Protein AF-A0AAV5ZEZ5-F1 (afdb_monomer_lite)

Structure (mmCIF, N/CA/C/O backbone):
data_AF-A0AAV5ZEZ5-F1
#
_entry.id   AF-A0AAV5ZEZ5-F1
#
loop_
_atom_site.group_PDB
_atom_site.id
_atom_site.type_symbol
_atom_site.label_atom_id
_atom_site.label_alt_id
_atom_site.label_comp_id
_atom_site.label_asym_id
_atom_site.label_entity_id
_atom_site.label_seq_id
_atom_site.pdbx_PDB_ins_code
_atom_site.Cartn_x
_atom_site.Cartn_y
_atom_site.Cartn_z
_atom_site.occupancy
_atom_site.B_iso_or_equiv
_atom_site.auth_seq_id
_atom_site.auth_comp_id
_atom_site.auth_asym_id
_atom_site.auth_atom_id
_atom_site.pdbx_PDB_model_num
ATOM 1 N N . ASP A 1 1 ? 7.331 -22.897 -41.958 1.00 53.53 1 ASP A N 1
ATOM 2 C CA . ASP A 1 1 ? 6.120 -22.052 -41.847 1.00 53.53 1 ASP A CA 1
ATOM 3 C C . ASP A 1 1 ? 4.957 -22.734 -41.118 1.00 53.53 1 ASP A C 1
ATOM 5 O O . ASP A 1 1 ? 3.830 -22.701 -41.588 1.00 53.53 1 ASP A O 1
ATOM 9 N N . ALA A 1 2 ? 5.210 -23.342 -39.953 1.00 51.16 2 ALA A N 1
ATOM 10 C CA . ALA A 1 2 ? 4.168 -23.906 -39.075 1.00 51.16 2 ALA A CA 1
ATOM 11 C C . ALA 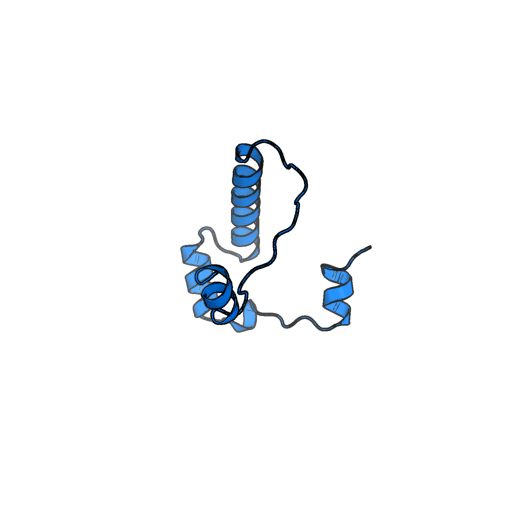A 1 2 ? 4.266 -23.353 -37.639 1.00 51.16 2 ALA A C 1
ATOM 13 O O . ALA A 1 2 ? 3.270 -23.266 -36.937 1.00 51.16 2 ALA A O 1
ATOM 14 N N . GLU A 1 3 ? 5.455 -22.897 -37.239 1.00 54.72 3 GLU A N 1
ATOM 15 C CA . GLU A 1 3 ? 5.748 -22.342 -35.913 1.00 54.72 3 GLU A CA 1
ATOM 16 C C . GLU A 1 3 ? 5.158 -20.931 -35.703 1.00 54.72 3 GLU A C 1
ATOM 18 O O . GLU A 1 3 ? 4.795 -20.558 -34.594 1.00 54.72 3 GLU A O 1
ATOM 23 N N . SER A 1 4 ? 4.984 -20.148 -36.775 1.00 54.72 4 SER A N 1
ATOM 24 C CA . SER A 1 4 ? 4.433 -18.784 -36.707 1.00 54.72 4 SER A CA 1
ATOM 25 C C . SER A 1 4 ? 2.908 -18.729 -36.563 1.00 54.72 4 SER A C 1
ATOM 27 O O . SER A 1 4 ? 2.377 -17.710 -36.129 1.00 54.72 4 SER A O 1
ATOM 29 N N . ALA A 1 5 ? 2.197 -19.793 -36.948 1.00 53.25 5 ALA A N 1
ATOM 30 C CA . ALA A 1 5 ? 0.734 -19.841 -36.907 1.00 53.25 5 ALA A CA 1
ATOM 31 C C . ALA A 1 5 ? 0.192 -20.186 -35.505 1.00 53.25 5 ALA A C 1
ATOM 33 O O . ALA A 1 5 ? -0.913 -19.773 -35.164 1.00 53.25 5 ALA A O 1
ATOM 34 N N . ASP A 1 6 ? 0.980 -20.882 -34.678 1.00 55.34 6 ASP A N 1
ATOM 35 C CA . ASP A 1 6 ? 0.562 -21.359 -33.349 1.00 55.34 6 ASP A CA 1
ATOM 36 C C . ASP A 1 6 ? 0.624 -20.253 -32.269 1.00 55.34 6 ASP A C 1
ATOM 38 O O . ASP A 1 6 ? -0.163 -20.224 -31.326 1.00 55.34 6 ASP A O 1
ATOM 42 N N . LEU A 1 7 ? 1.488 -19.246 -32.456 1.00 55.84 7 LEU A N 1
ATOM 43 C CA . LEU A 1 7 ? 1.600 -18.084 -31.560 1.00 55.84 7 LEU A CA 1
ATOM 44 C C . LEU A 1 7 ? 0.416 -17.107 -31.653 1.00 55.84 7 LEU A C 1
ATOM 46 O O . LEU A 1 7 ? 0.156 -16.384 -30.699 1.00 55.84 7 LEU A O 1
ATOM 50 N N . GLN A 1 8 ? -0.308 -17.062 -32.775 1.00 58.00 8 GLN A N 1
ATOM 51 C CA . GLN A 1 8 ? -1.462 -16.163 -32.938 1.00 58.00 8 GLN A CA 1
ATOM 52 C C . GLN A 1 8 ? -2.745 -16.710 -32.294 1.00 58.00 8 GLN A C 1
ATOM 54 O O . GLN A 1 8 ? -3.657 -15.936 -32.007 1.00 58.00 8 GLN A O 1
ATOM 59 N N . ALA A 1 9 ? -2.821 -18.023 -32.054 1.00 62.84 9 ALA A N 1
ATOM 60 C CA . ALA A 1 9 ? -3.947 -18.660 -31.369 1.00 62.84 9 ALA A CA 1
ATOM 61 C C . ALA A 1 9 ? -3.899 -18.457 -29.840 1.00 62.84 9 ALA A C 1
ATOM 63 O O . ALA A 1 9 ? -4.938 -18.448 -29.178 1.00 62.84 9 ALA A O 1
ATOM 64 N N . LEU A 1 10 ? -2.699 -18.242 -29.293 1.00 63.22 10 LEU A N 1
ATOM 65 C CA . LEU A 1 10 ? -2.439 -17.839 -27.913 1.00 63.22 10 LEU A CA 1
ATOM 66 C C . LEU A 1 10 ? -2.501 -16.306 -27.850 1.00 63.22 10 LEU A C 1
ATOM 68 O O . LEU A 1 10 ? -1.511 -15.630 -28.108 1.00 63.22 10 LEU A O 1
ATOM 72 N N . GLY A 1 11 ? -3.679 -15.733 -27.596 1.00 73.12 11 GLY A N 1
ATOM 73 C CA . GLY A 1 11 ? -3.835 -14.276 -27.504 1.00 73.12 11 GLY A CA 1
ATOM 74 C C . GLY A 1 11 ? -2.758 -13.637 -26.613 1.00 73.12 11 GLY A C 1
ATOM 75 O O . GLY A 1 11 ? -2.433 -14.165 -25.554 1.00 73.12 11 GLY A O 1
ATOM 76 N N . ALA A 1 12 ? -2.177 -12.516 -27.048 1.00 77.44 12 ALA A N 1
ATOM 77 C CA . ALA A 1 12 ? -1.062 -11.895 -26.337 1.00 77.44 12 ALA A CA 1
ATOM 78 C C . ALA A 1 12 ? -1.475 -11.428 -24.925 1.00 77.44 12 ALA A C 1
ATOM 80 O O . ALA A 1 12 ? -2.242 -10.478 -24.779 1.00 77.44 12 ALA A O 1
ATOM 81 N N . GLU A 1 13 ? -0.935 -12.073 -23.886 1.00 86.25 13 GLU A N 1
ATOM 82 C CA . GLU A 1 13 ? -1.175 -11.729 -22.471 1.00 86.25 13 GLU A CA 1
ATOM 83 C C . GLU A 1 13 ? -0.256 -10.602 -21.955 1.00 86.25 13 GLU A C 1
ATOM 85 O O . GLU A 1 13 ? -0.427 -10.115 -20.836 1.00 86.25 13 GLU A O 1
ATOM 90 N N . GLY A 1 14 ? 0.728 -10.17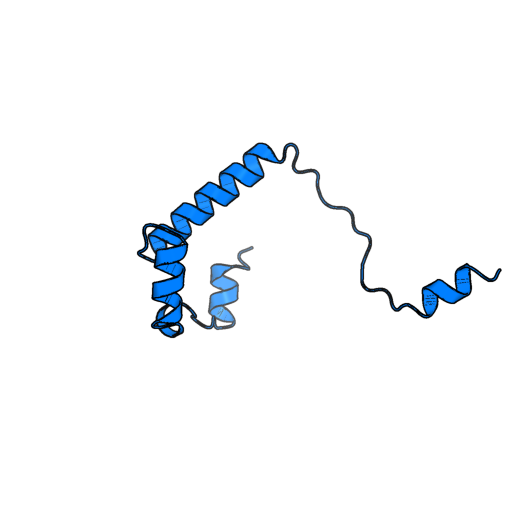4 -22.756 1.00 84.69 14 GLY A N 1
ATOM 91 C CA . GLY A 1 14 ? 1.766 -9.229 -22.345 1.00 84.69 14 GLY A CA 1
ATOM 92 C C . GLY A 1 14 ? 2.211 -8.258 -23.440 1.00 84.69 14 GLY A C 1
ATOM 93 O O . GLY A 1 14 ? 1.951 -8.457 -24.625 1.00 84.69 14 GLY A O 1
ATOM 94 N N . LEU A 1 15 ? 2.904 -7.198 -23.011 1.00 89.94 15 LEU A N 1
ATOM 95 C CA . LEU A 1 15 ? 3.479 -6.151 -23.857 1.00 89.94 15 LEU A CA 1
ATOM 96 C C . LEU A 1 15 ? 4.978 -6.015 -23.561 1.00 89.94 15 LEU A C 1
ATOM 98 O O . LEU A 1 15 ? 5.373 -5.908 -22.399 1.00 89.94 15 LEU A O 1
ATOM 102 N N . GLU A 1 16 ? 5.804 -5.961 -24.603 1.00 92.31 16 GLU A N 1
ATOM 103 C CA . GLU A 1 16 ? 7.214 -5.598 -24.469 1.00 92.31 16 GLU A CA 1
ATOM 104 C C . GLU A 1 16 ? 7.346 -4.080 -24.282 1.00 92.31 16 GLU A C 1
ATOM 106 O O . GLU A 1 16 ? 6.821 -3.292 -25.069 1.00 92.31 16 GLU A O 1
ATOM 111 N N . THR A 1 17 ? 8.040 -3.655 -23.225 1.00 94.00 17 THR A N 1
ATOM 112 C CA . THR A 1 17 ? 8.294 -2.236 -22.964 1.00 94.00 17 THR A CA 1
ATOM 113 C C . THR A 1 17 ? 9.645 -2.029 -22.292 1.00 94.00 17 THR A C 1
ATOM 115 O O . THR A 1 17 ? 10.141 -2.887 -21.561 1.00 94.00 17 THR A O 1
ATOM 118 N N . SER A 1 18 ? 10.243 -0.865 -22.529 1.00 95.69 18 SER A N 1
ATOM 119 C CA . SER A 1 18 ? 11.476 -0.450 -21.865 1.00 95.69 18 SER A CA 1
ATOM 120 C C . SER A 1 18 ? 11.157 0.329 -20.595 1.00 95.69 18 SER A C 1
ATOM 122 O O . SER A 1 18 ? 10.314 1.225 -20.597 1.00 95.69 18 SER A O 1
ATOM 124 N N . VAL A 1 19 ? 11.875 0.033 -19.512 1.00 94.44 19 VAL A N 1
ATOM 125 C CA . VAL A 1 19 ? 11.760 0.757 -18.239 1.00 94.44 19 VAL A CA 1
ATOM 126 C C . VAL A 1 19 ? 13.081 1.442 -17.880 1.00 94.44 19 VAL A C 1
ATOM 128 O O . VAL A 1 19 ? 14.149 0.909 -18.189 1.00 94.44 19 VAL A O 1
ATOM 131 N N . PRO A 1 20 ? 13.055 2.612 -17.212 1.00 95.69 20 PRO A N 1
ATOM 132 C CA . PRO A 1 20 ? 14.279 3.287 -16.795 1.00 95.69 20 PRO A CA 1
ATOM 133 C C . PRO A 1 20 ? 15.101 2.437 -15.822 1.00 95.69 20 PRO A C 1
ATOM 135 O O . PRO A 1 20 ? 14.562 1.870 -14.868 1.00 95.69 20 PRO A O 1
ATOM 138 N N . ALA A 1 21 ? 16.422 2.417 -16.004 1.00 95.12 21 ALA A N 1
ATOM 139 C CA . ALA A 1 21 ? 17.327 1.761 -15.069 1.00 95.12 21 ALA A CA 1
ATOM 140 C C . ALA A 1 21 ? 17.264 2.442 -13.689 1.00 95.12 21 ALA A C 1
ATOM 142 O O . ALA A 1 21 ? 17.496 3.643 -13.560 1.00 95.12 21 ALA A O 1
ATOM 143 N N . ARG A 1 22 ? 16.961 1.664 -12.642 1.00 94.81 22 ARG A N 1
ATOM 144 C CA . ARG A 1 22 ? 16.908 2.138 -11.244 1.00 94.81 22 ARG A CA 1
ATOM 145 C C . ARG A 1 22 ? 18.155 1.787 -10.426 1.00 94.81 22 ARG A C 1
ATOM 147 O O . ARG A 1 22 ? 18.239 2.141 -9.256 1.00 94.81 22 ARG A O 1
ATOM 154 N N . GLY A 1 23 ? 19.136 1.130 -11.043 1.00 95.19 23 GLY A N 1
ATOM 155 C CA . GLY A 1 23 ? 20.368 0.709 -10.382 1.00 95.19 23 GLY A CA 1
ATOM 156 C C . GLY A 1 23 ? 20.160 -0.499 -9.465 1.00 95.19 23 GLY A C 1
ATOM 157 O O . GLY A 1 23 ? 19.428 -1.428 -9.797 1.00 95.19 23 GLY A O 1
ATOM 158 N N . SER A 1 24 ? 20.849 -0.507 -8.322 1.00 97.25 24 SER A N 1
ATOM 159 C CA . SER A 1 24 ? 20.820 -1.627 -7.374 1.00 97.25 24 SER A CA 1
ATOM 160 C C . SER A 1 24 ? 19.450 -1.799 -6.716 1.00 97.25 24 SER A C 1
ATOM 162 O O . SER A 1 24 ? 18.835 -0.835 -6.268 1.00 97.25 24 SER A O 1
ATOM 164 N N . VAL A 1 25 ? 19.020 -3.052 -6.555 1.00 97.19 25 VAL A N 1
ATOM 165 C CA . VAL A 1 25 ? 17.761 -3.401 -5.878 1.00 97.19 25 VAL A CA 1
ATOM 166 C C . VAL A 1 25 ? 17.826 -3.237 -4.352 1.00 97.19 25 VAL A C 1
ATOM 168 O O . VAL A 1 25 ? 16.799 -3.103 -3.693 1.00 97.19 25 VAL A O 1
ATOM 171 N N . ARG A 1 26 ? 19.030 -3.221 -3.762 1.00 98.12 26 ARG A N 1
ATOM 172 C CA . ARG A 1 26 ? 19.219 -3.149 -2.300 1.00 98.12 26 ARG A CA 1
ATOM 173 C C . ARG A 1 26 ? 18.559 -1.915 -1.659 1.00 98.12 26 ARG A C 1
ATOM 175 O O . ARG A 1 26 ? 17.802 -2.119 -0.711 1.00 98.12 26 ARG A O 1
ATOM 182 N N . PRO A 1 27 ? 18.793 -0.672 -2.136 1.00 97.19 27 PRO A N 1
ATOM 183 C CA . PRO A 1 27 ? 18.103 0.503 -1.597 1.00 97.19 27 PRO A CA 1
ATOM 184 C C . PRO A 1 27 ? 16.589 0.440 -1.820 1.00 97.19 27 PRO A C 1
ATOM 186 O O . PRO A 1 27 ? 15.834 0.754 -0.910 1.00 97.19 27 PRO A O 1
ATOM 189 N N . VAL A 1 28 ? 16.142 -0.062 -2.977 1.00 96.12 28 VAL A N 1
ATOM 190 C CA . VAL A 1 28 ? 14.711 -0.192 -3.295 1.00 96.12 28 VAL A CA 1
ATOM 191 C C . VAL A 1 28 ? 13.997 -1.075 -2.269 1.00 96.12 28 VAL A C 1
ATOM 193 O O . VAL A 1 28 ? 12.988 -0.665 -1.702 1.00 96.12 28 VAL A O 1
ATOM 196 N N . ILE A 1 29 ? 14.541 -2.260 -1.976 1.00 98.06 29 ILE A N 1
ATOM 197 C CA . ILE A 1 29 ? 13.962 -3.177 -0.981 1.00 98.06 29 ILE A CA 1
ATOM 198 C C . ILE A 1 29 ? 13.999 -2.559 0.417 1.00 98.06 29 ILE A C 1
ATOM 200 O O . ILE A 1 29 ? 13.015 -2.636 1.150 1.00 98.06 29 ILE A O 1
ATOM 204 N N . HIS A 1 30 ? 15.118 -1.943 0.797 1.00 97.94 30 HIS A N 1
ATOM 205 C CA . HIS A 1 30 ? 15.244 -1.294 2.100 1.00 97.94 30 HIS A CA 1
ATOM 206 C C . HIS A 1 30 ? 14.174 -0.206 2.299 1.00 97.94 30 HIS A C 1
ATOM 208 O O . HIS A 1 30 ? 13.526 -0.158 3.347 1.00 97.94 30 HIS A O 1
ATOM 214 N N . ASP A 1 31 ? 13.941 0.624 1.283 1.00 97.69 31 ASP A N 1
ATOM 215 C CA . ASP A 1 31 ? 12.952 1.698 1.344 1.00 97.69 31 ASP A CA 1
ATOM 216 C C . ASP A 1 31 ? 11.521 1.153 1.340 1.00 97.69 31 ASP A C 1
ATOM 218 O O . ASP A 1 31 ? 10.682 1.635 2.102 1.00 97.69 31 ASP A O 1
ATOM 222 N N . MET A 1 32 ? 11.241 0.096 0.568 1.00 97.75 32 MET A N 1
ATOM 223 C CA . MET A 1 32 ? 9.956 -0.615 0.622 1.00 97.75 32 MET A CA 1
ATOM 224 C C . MET A 1 32 ? 9.658 -1.136 2.033 1.00 97.75 32 MET A C 1
ATOM 226 O O . MET A 1 32 ? 8.561 -0.921 2.547 1.00 97.75 32 MET A O 1
ATOM 230 N N . VAL A 1 33 ? 10.635 -1.771 2.688 1.00 97.81 33 VAL A N 1
ATOM 231 C CA . VAL A 1 33 ? 10.471 -2.290 4.056 1.00 97.81 33 VAL A CA 1
ATOM 232 C C . VAL A 1 33 ? 10.261 -1.150 5.054 1.00 97.81 33 VAL A C 1
ATOM 234 O O . VAL A 1 33 ? 9.371 -1.234 5.899 1.00 97.81 33 VAL A O 1
ATOM 237 N N . ARG A 1 34 ? 11.019 -0.052 4.938 1.00 97.88 34 ARG A N 1
ATOM 238 C CA . ARG A 1 34 ? 10.833 1.138 5.781 1.00 97.88 34 ARG A CA 1
ATOM 239 C C . ARG A 1 34 ? 9.418 1.704 5.650 1.00 97.88 34 ARG A C 1
ATOM 241 O O . ARG A 1 34 ? 8.756 1.910 6.666 1.00 97.88 34 ARG A O 1
ATOM 248 N N . HIS A 1 35 ? 8.947 1.936 4.426 1.00 97.69 35 HIS A N 1
ATOM 249 C CA . HIS A 1 35 ? 7.613 2.490 4.185 1.00 97.69 35 HIS A CA 1
ATOM 250 C C . HIS A 1 35 ? 6.496 1.538 4.618 1.00 97.69 35 HIS A C 1
ATOM 252 O O . HIS A 1 35 ? 5.470 1.993 5.127 1.00 97.69 35 HIS A O 1
ATOM 258 N N . LEU A 1 36 ? 6.701 0.225 4.489 1.00 97.25 36 LEU A N 1
ATOM 259 C CA . LEU A 1 36 ? 5.778 -0.771 5.023 1.00 97.25 36 LEU A CA 1
ATOM 260 C C . LEU A 1 36 ? 5.666 -0.656 6.551 1.00 97.25 36 LEU A C 1
ATOM 262 O O . LEU A 1 36 ? 4.557 -0.590 7.075 1.00 97.25 36 LEU A O 1
ATOM 266 N N . CYS A 1 37 ? 6.790 -0.555 7.267 1.00 97.44 37 CYS A N 1
ATOM 267 C CA . CYS A 1 37 ? 6.791 -0.355 8.719 1.00 97.44 37 CYS A CA 1
ATOM 268 C C . CYS A 1 37 ? 6.090 0.949 9.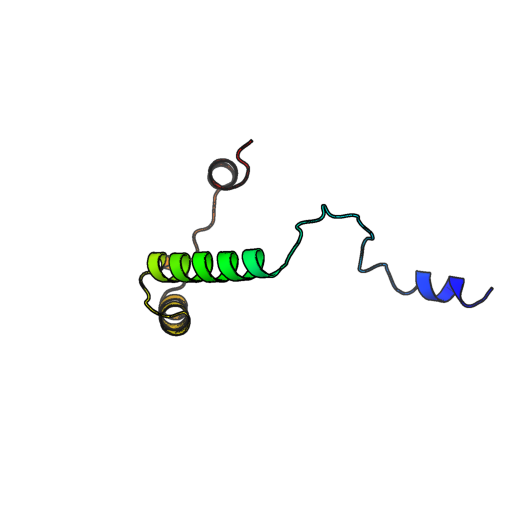133 1.00 97.44 37 CYS A C 1
ATOM 270 O O . CYS A 1 37 ? 5.291 0.944 10.070 1.00 97.44 37 CYS A O 1
ATOM 272 N N . SER A 1 38 ? 6.335 2.057 8.423 1.00 97.62 38 SER A N 1
ATOM 273 C CA . SER A 1 38 ? 5.618 3.319 8.654 1.00 97.62 38 SER A CA 1
ATOM 274 C C . SER A 1 38 ? 4.112 3.165 8.437 1.00 97.62 38 SER A C 1
ATOM 276 O O . SER A 1 38 ? 3.329 3.622 9.263 1.00 97.62 38 SER A O 1
ATOM 278 N N . SER A 1 39 ? 3.703 2.464 7.378 1.00 95.94 39 SER A N 1
ATOM 279 C CA . SER A 1 39 ? 2.290 2.215 7.067 1.00 95.94 39 SER A CA 1
ATOM 280 C C . SER A 1 39 ? 1.603 1.354 8.134 1.00 95.94 39 SER A C 1
ATOM 282 O O . SER A 1 39 ? 0.469 1.637 8.512 1.00 95.94 39 SER A O 1
ATOM 284 N N . ILE A 1 40 ? 2.303 0.352 8.683 1.00 97.44 40 ILE A N 1
ATOM 285 C CA . ILE A 1 40 ? 1.819 -0.458 9.815 1.00 97.44 40 ILE A CA 1
ATO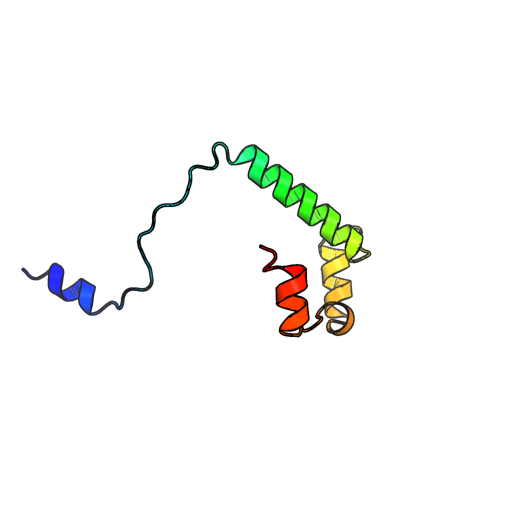M 286 C C . ILE A 1 40 ? 1.593 0.417 11.055 1.00 97.44 40 ILE A C 1
ATOM 288 O O . ILE A 1 40 ? 0.548 0.311 11.700 1.00 97.44 40 ILE A O 1
ATOM 292 N N . SER A 1 41 ? 2.531 1.324 11.339 1.00 96.69 41 SER A N 1
ATOM 293 C CA . SER A 1 41 ? 2.420 2.283 12.442 1.00 96.69 41 SER A CA 1
ATOM 294 C C . SER A 1 41 ? 1.240 3.247 12.257 1.00 96.69 41 SER A C 1
ATOM 296 O O . SER A 1 41 ? 0.446 3.426 13.180 1.00 96.69 41 SER A O 1
ATOM 298 N N . TYR A 1 42 ? 1.048 3.806 11.055 1.00 94.44 42 TYR A N 1
ATOM 299 C CA . TYR A 1 42 ? -0.113 4.655 10.744 1.00 94.44 42 TYR A CA 1
ATOM 300 C C . TYR A 1 42 ? -1.447 3.911 10.864 1.00 94.44 42 TYR A C 1
ATOM 302 O O . TYR A 1 42 ? -2.446 4.506 11.263 1.00 94.44 42 TYR A O 1
ATOM 310 N N . GLY A 1 43 ? -1.459 2.606 10.585 1.00 93.25 43 GLY A N 1
ATOM 311 C CA . GLY A 1 43 ? -2.604 1.728 10.829 1.00 93.25 43 GLY A CA 1
ATOM 312 C C . GLY A 1 43 ? -2.879 1.428 12.311 1.00 93.25 43 GLY A C 1
ATOM 313 O O . GLY A 1 43 ? -3.851 0.735 12.611 1.00 93.25 43 GLY A O 1
ATOM 314 N N . GLY A 1 44 ? -2.051 1.933 13.234 1.00 95.56 44 GLY A N 1
ATOM 315 C CA . GLY A 1 44 ? -2.201 1.756 14.680 1.00 95.56 44 GLY A CA 1
ATOM 316 C C . GLY A 1 44 ? -1.706 0.407 15.208 1.00 95.56 44 GLY A C 1
ATOM 317 O O . GLY A 1 44 ? -2.117 -0.002 16.291 1.00 95.56 44 GLY A O 1
ATOM 318 N N . ALA A 1 45 ? -0.850 -0.292 14.460 1.00 97.38 45 ALA A N 1
ATOM 319 C CA . ALA A 1 45 ? -0.346 -1.618 14.808 1.00 97.38 45 ALA A CA 1
ATOM 320 C C . ALA A 1 45 ? 1.184 -1.631 14.963 1.00 97.38 45 ALA A C 1
ATOM 322 O O . ALA A 1 45 ? 1.895 -0.772 14.444 1.00 97.38 45 ALA A O 1
ATOM 323 N N . ARG A 1 46 ? 1.713 -2.641 15.660 1.00 97.25 46 ARG A N 1
ATOM 324 C CA . ARG A 1 46 ? 3.161 -2.868 15.846 1.00 97.25 46 ARG A CA 1
ATOM 325 C C . ARG A 1 46 ? 3.704 -3.980 14.955 1.00 97.25 46 ARG A C 1
ATOM 327 O O . ARG A 1 46 ? 4.911 -4.191 14.891 1.00 97.25 46 ARG A O 1
ATOM 334 N N . SER A 1 47 ? 2.822 -4.720 14.288 1.00 97.94 47 SER A N 1
ATOM 335 C CA . SER A 1 47 ? 3.184 -5.793 13.366 1.00 97.94 47 SER A CA 1
ATOM 336 C C . SER A 1 47 ? 2.163 -5.925 12.240 1.00 97.94 47 SER A C 1
ATOM 338 O O . SER A 1 47 ? 1.005 -5.528 12.385 1.00 97.94 47 SER A O 1
ATOM 340 N N . LEU A 1 48 ? 2.583 -6.532 11.128 1.00 97.44 48 LEU A N 1
ATOM 341 C CA . LEU A 1 48 ? 1.694 -6.814 10.001 1.00 97.44 48 LEU A CA 1
ATOM 342 C C . LEU A 1 48 ? 0.541 -7.744 10.400 1.00 97.44 48 LEU A C 1
ATOM 344 O O . LEU A 1 48 ? -0.580 -7.573 9.933 1.00 97.44 48 LEU A O 1
ATOM 348 N N . ASP A 1 49 ? 0.796 -8.714 11.278 1.00 98.31 49 ASP A N 1
ATOM 349 C CA . ASP A 1 49 ? -0.241 -9.639 11.733 1.00 98.31 49 ASP A CA 1
ATOM 350 C C . ASP A 1 49 ? -1.269 -8.963 12.657 1.00 98.31 49 ASP A C 1
ATOM 352 O O . ASP A 1 49 ? -2.464 -9.231 12.544 1.00 98.31 49 ASP A O 1
ATOM 356 N N . GLU A 1 50 ? -0.830 -8.049 13.526 1.00 98.19 50 GLU A N 1
ATOM 357 C CA . GLU A 1 50 ? -1.732 -7.219 14.335 1.00 98.19 50 GLU A CA 1
ATOM 358 C C . GLU A 1 50 ? -2.598 -6.323 13.442 1.00 98.19 50 GLU A C 1
ATOM 360 O O . GLU A 1 50 ? -3.817 -6.306 13.606 1.00 98.19 50 GLU A O 1
ATOM 365 N N . LEU A 1 51 ? -1.997 -5.669 12.438 1.00 97.62 51 LEU A N 1
ATOM 366 C CA . LEU A 1 51 ? -2.742 -4.866 11.467 1.00 97.62 51 LEU A CA 1
ATOM 367 C C . LEU A 1 51 ? -3.752 -5.715 10.689 1.00 97.62 51 LEU A C 1
ATOM 369 O O . LEU A 1 51 ? -4.902 -5.319 10.544 1.00 97.62 51 LEU A O 1
ATOM 373 N N . ARG A 1 52 ? -3.346 -6.901 10.219 1.00 97.56 52 ARG A N 1
ATOM 374 C CA . ARG A 1 52 ? -4.220 -7.841 9.506 1.00 97.56 52 ARG A CA 1
ATOM 375 C C . ARG A 1 52 ? -5.423 -8.228 10.362 1.00 97.56 52 ARG A C 1
ATOM 377 O O . ARG A 1 52 ? -6.545 -8.220 9.867 1.00 97.56 52 ARG A O 1
ATOM 384 N N . ARG A 1 53 ? -5.206 -8.576 11.633 1.00 98.19 53 ARG A N 1
ATOM 385 C CA . ARG A 1 53 ? -6.291 -8.926 12.562 1.00 98.19 53 ARG A CA 1
ATOM 386 C C . ARG A 1 53 ? -7.234 -7.748 12.801 1.00 98.19 53 ARG A C 1
ATOM 388 O O . ARG A 1 53 ? -8.442 -7.944 12.750 1.00 98.19 53 ARG A O 1
ATOM 395 N N . ALA A 1 54 ? -6.693 -6.548 13.013 1.00 97.19 54 ALA A N 1
ATOM 396 C CA . ALA A 1 54 ? -7.489 -5.338 13.203 1.00 97.19 54 ALA A CA 1
ATOM 397 C C . ALA A 1 54 ? -8.316 -4.988 11.953 1.00 97.19 54 ALA A C 1
ATOM 399 O O . ALA A 1 54 ? -9.507 -4.718 12.067 1.00 97.19 54 ALA A O 1
ATOM 400 N N . PHE A 1 55 ? -7.714 -5.088 10.765 1.00 97.12 55 PHE A N 1
ATOM 401 C CA . PHE A 1 55 ? -8.391 -4.891 9.484 1.00 97.12 55 PHE A CA 1
ATOM 402 C C . PHE A 1 55 ? -9.576 -5.843 9.307 1.00 97.12 55 PHE A C 1
ATOM 404 O O . PHE A 1 55 ? -10.671 -5.404 8.986 1.00 97.12 55 PHE A O 1
ATOM 411 N N . TRP A 1 56 ? -9.382 -7.145 9.539 1.00 97.44 56 TRP A N 1
ATOM 412 C CA . TRP A 1 56 ? -10.457 -8.127 9.354 1.00 97.44 56 TRP A CA 1
ATOM 413 C C . TRP A 1 56 ? -11.566 -8.037 10.403 1.00 97.44 56 TRP A C 1
ATOM 415 O O . TRP A 1 56 ? -12.661 -8.533 10.155 1.00 97.44 56 TRP A O 1
ATOM 425 N N . ALA A 1 57 ? -11.296 -7.427 11.558 1.00 97.75 57 ALA A N 1
ATOM 426 C CA . ALA A 1 57 ? -12.318 -7.175 12.565 1.00 97.75 57 ALA A CA 1
ATOM 427 C C . ALA A 1 57 ? -13.274 -6.037 12.160 1.00 97.75 57 ALA A C 1
ATOM 429 O O . ALA A 1 57 ? -14.444 -6.089 12.527 1.00 97.75 57 ALA A O 1
ATOM 430 N N . ASP A 1 58 ? -12.787 -5.036 11.417 1.00 95.88 58 ASP A N 1
ATOM 431 C CA . ASP A 1 58 ? -13.571 -3.880 10.960 1.00 95.88 58 ASP A CA 1
ATOM 432 C C . ASP A 1 58 ? -12.979 -3.274 9.666 1.00 95.88 58 ASP A C 1
ATOM 434 O O . ASP A 1 58 ? -12.242 -2.284 9.722 1.00 95.88 58 ASP A O 1
ATOM 438 N N . PRO A 1 59 ? -13.250 -3.864 8.485 1.00 94.88 59 PRO A N 1
ATOM 439 C CA . PRO A 1 59 ? -12.653 -3.410 7.226 1.00 94.88 59 PRO A CA 1
ATOM 440 C C . PRO A 1 59 ? -13.061 -1.989 6.823 1.00 94.88 59 PRO A C 1
ATOM 442 O O . PRO A 1 59 ? -12.260 -1.269 6.219 1.00 94.88 59 PRO A O 1
ATOM 445 N N . ASP A 1 60 ? -14.277 -1.566 7.175 1.00 93.69 60 ASP A N 1
ATOM 446 C CA . ASP A 1 60 ? -14.842 -0.270 6.780 1.00 93.69 60 ASP A CA 1
ATOM 447 C C . ASP A 1 60 ? -14.066 0.905 7.391 1.00 93.69 60 ASP A C 1
ATOM 449 O O . ASP A 1 60 ? -13.978 1.981 6.796 1.00 93.69 60 ASP A O 1
ATOM 453 N N . ARG A 1 61 ? -13.410 0.686 8.536 1.00 92.12 61 ARG A N 1
ATOM 454 C CA . ARG A 1 61 ? -12.490 1.657 9.141 1.00 92.12 61 ARG A CA 1
ATOM 455 C C . ARG A 1 61 ? -11.232 1.916 8.304 1.00 92.12 61 ARG A C 1
ATOM 457 O O . ARG A 1 61 ? -10.628 2.981 8.433 1.00 92.12 61 ARG A O 1
ATOM 464 N N . TYR A 1 62 ? -10.811 0.956 7.483 1.00 92.12 62 TYR A N 1
ATOM 465 C CA . TYR A 1 62 ? -9.549 1.012 6.736 1.00 92.12 62 TYR A CA 1
ATOM 466 C C . TYR A 1 62 ? -9.748 1.240 5.234 1.00 92.12 62 TYR A C 1
ATOM 468 O O . TYR A 1 62 ? -8.871 1.807 4.580 1.00 92.12 62 TYR A O 1
ATOM 476 N N . VAL A 1 63 ? -10.879 0.808 4.668 1.00 91.69 63 VAL A N 1
ATOM 477 C CA . VAL A 1 63 ? -11.157 0.914 3.230 1.00 91.69 63 VAL A CA 1
ATOM 478 C C . VAL A 1 63 ? -12.007 2.147 2.943 1.00 91.69 63 VAL A C 1
ATOM 480 O O . VAL A 1 63 ? -13.234 2.099 2.910 1.00 91.69 63 VAL A O 1
ATOM 483 N N . VAL A 1 64 ? -11.343 3.269 2.669 1.00 88.88 64 VAL A N 1
ATOM 484 C CA . VAL A 1 64 ? -12.019 4.502 2.247 1.00 88.88 64 VAL A CA 1
ATOM 485 C C . VAL A 1 64 ? -12.058 4.574 0.724 1.00 88.88 64 VAL A C 1
ATOM 487 O O . VAL A 1 64 ? -11.026 4.691 0.060 1.00 88.88 64 VAL A O 1
ATOM 490 N N . LYS A 1 65 ? -13.263 4.544 0.148 1.00 91.12 65 LYS A N 1
ATOM 491 C CA . LYS A 1 65 ? -13.438 4.773 -1.289 1.00 91.12 65 LYS A CA 1
ATOM 492 C C . LYS A 1 65 ? -13.129 6.233 -1.615 1.00 91.12 65 LYS A C 1
ATOM 494 O O . LYS A 1 65 ? -13.856 7.135 -1.206 1.00 91.12 65 LYS A O 1
ATOM 499 N N . LEU A 1 66 ? -12.077 6.461 -2.394 1.00 92.56 66 LEU A N 1
ATOM 500 C CA . LEU A 1 66 ? -11.732 7.802 -2.855 1.00 92.56 66 LEU A CA 1
ATOM 501 C C . LEU A 1 66 ? -12.722 8.273 -3.928 1.00 92.56 66 LEU A C 1
ATOM 503 O O . LEU A 1 66 ? -13.002 7.559 -4.896 1.00 92.56 66 LEU A O 1
ATOM 507 N N . SER A 1 67 ? -13.234 9.495 -3.767 1.00 94.56 67 SER A N 1
ATOM 508 C CA . SER A 1 67 ? -13.960 10.192 -4.830 1.00 94.56 67 SER A CA 1
ATOM 509 C C . SER A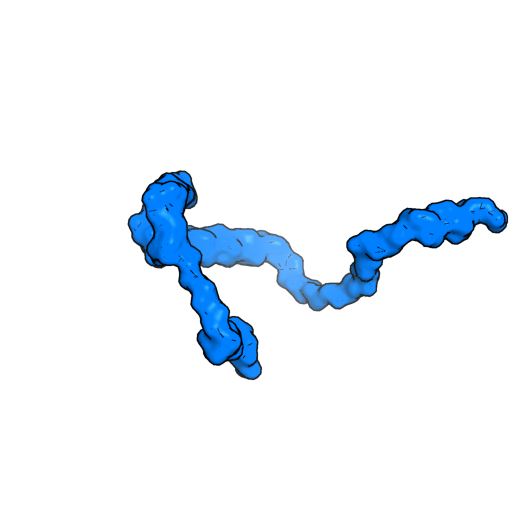 1 67 ? -13.004 10.552 -5.980 1.00 94.56 67 SER A C 1
ATOM 511 O O . SER A 1 67 ? -11.785 10.574 -5.780 1.00 94.56 67 SER A O 1
ATOM 513 N N . PRO A 1 68 ? -13.516 10.880 -7.181 1.00 94.31 68 PRO A N 1
ATOM 514 C CA . PRO A 1 68 ? -12.665 11.345 -8.276 1.00 94.31 68 PRO A CA 1
ATOM 515 C C . PRO A 1 68 ? -11.778 12.536 -7.880 1.00 94.31 68 PRO A C 1
ATOM 517 O O . PRO A 1 68 ? -10.582 12.519 -8.147 1.00 94.31 68 PRO A O 1
ATOM 520 N N . ALA A 1 69 ? -12.327 13.520 -7.159 1.00 94.00 69 ALA A N 1
ATOM 521 C CA . ALA A 1 69 ? -11.563 14.674 -6.682 1.00 94.00 69 ALA A CA 1
ATOM 522 C C . ALA A 1 69 ? -10.463 14.280 -5.677 1.00 94.00 69 ALA A C 1
ATO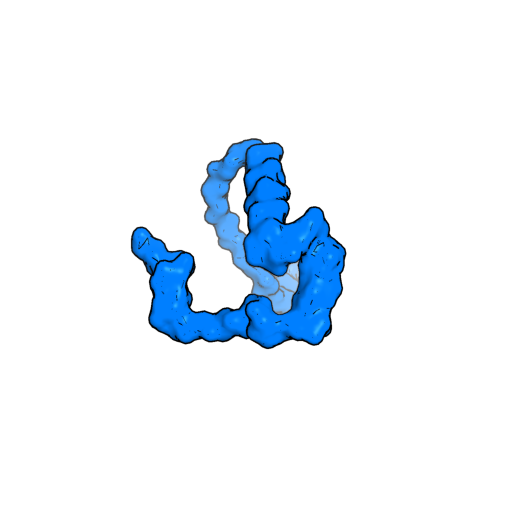M 524 O O . ALA A 1 69 ? -9.329 14.733 -5.800 1.00 94.00 69 ALA A O 1
ATOM 525 N N . ALA A 1 70 ? -10.766 13.382 -4.732 1.00 92.94 70 ALA A N 1
ATOM 526 C CA . ALA A 1 70 ? -9.788 12.918 -3.745 1.00 92.94 70 ALA A CA 1
ATOM 527 C C . ALA A 1 70 ? -8.631 12.127 -4.386 1.00 92.94 70 ALA A C 1
ATOM 529 O O . ALA A 1 70 ? -7.495 12.206 -3.917 1.00 92.94 70 ALA A O 1
ATOM 530 N N . ARG A 1 71 ? -8.897 11.386 -5.474 1.00 92.19 71 ARG A N 1
ATOM 531 C CA . ARG A 1 71 ? -7.851 10.712 -6.262 1.00 92.19 71 ARG A CA 1
ATOM 532 C C . ARG A 1 71 ? -6.900 11.705 -6.922 1.00 92.19 71 ARG A C 1
ATOM 534 O O . ARG A 1 71 ? -5.688 11.524 -6.808 1.00 92.19 71 ARG A O 1
ATOM 541 N N . VAL A 1 72 ? -7.448 12.742 -7.561 1.00 93.38 72 VAL A N 1
ATOM 542 C CA . VAL A 1 72 ? -6.646 13.799 -8.193 1.00 93.38 72 VAL A CA 1
ATOM 543 C C . VAL A 1 72 ? -5.746 14.466 -7.158 1.00 93.38 72 VAL A C 1
ATOM 545 O O . VAL A 1 72 ? -4.543 14.590 -7.363 1.00 93.38 72 VAL A O 1
ATOM 548 N N . GLU A 1 73 ? -6.311 14.821 -6.004 1.00 91.69 73 GLU A N 1
ATOM 549 C CA . GLU A 1 73 ? -5.561 15.474 -4.933 1.00 91.69 73 GLU A CA 1
ATOM 550 C C . GLU A 1 73 ? -4.476 14.579 -4.316 1.00 91.69 73 GLU A C 1
ATOM 552 O O . GLU A 1 73 ? -3.421 15.079 -3.925 1.00 91.69 73 GLU A O 1
ATOM 557 N N . SER A 1 74 ? -4.716 13.275 -4.188 1.00 87.19 74 SER A N 1
ATOM 558 C CA . SER A 1 74 ? -3.823 12.388 -3.428 1.00 87.19 74 SER A CA 1
ATOM 559 C C . SER A 1 74 ? -2.746 11.716 -4.279 1.00 87.19 74 SER A C 1
ATOM 561 O O . SER A 1 74 ? -1.656 11.463 -3.772 1.00 87.19 74 SER A O 1
ATOM 563 N N . TYR A 1 75 ? -3.041 11.395 -5.542 1.00 84.81 75 TYR A N 1
ATOM 564 C CA . TYR A 1 75 ? -2.188 10.536 -6.373 1.00 84.81 75 TYR A CA 1
ATOM 565 C C . TYR A 1 75 ? -1.780 11.172 -7.702 1.00 84.81 75 TYR A C 1
ATOM 567 O O . TYR A 1 75 ? -0.641 11.019 -8.127 1.00 84.81 75 TYR A O 1
ATOM 575 N N . GLU A 1 76 ? -2.683 11.904 -8.353 1.00 89.56 76 GLU A N 1
ATOM 576 C CA . GLU A 1 76 ? -2.470 12.426 -9.712 1.00 89.56 76 GLU A CA 1
ATOM 577 C C . GLU A 1 76 ? -1.918 13.864 -9.690 1.00 89.56 76 GLU A C 1
ATOM 579 O O . GLU A 1 76 ? -2.167 14.646 -10.608 1.00 89.56 76 GLU A O 1
ATOM 584 N N . ARG A 1 77 ? -1.181 14.231 -8.628 1.00 74.25 77 ARG A N 1
ATOM 585 C CA . ARG A 1 77 ? -0.561 15.559 -8.533 1.00 74.25 77 ARG A CA 1
ATOM 586 C C . ARG A 1 77 ? 0.435 15.752 -9.694 1.00 74.25 77 ARG A C 1
ATOM 588 O O . ARG A 1 77 ? 1.217 14.833 -9.939 1.00 74.25 77 ARG A O 1
ATOM 595 N N . PRO A 1 78 ? 0.395 16.905 -10.390 1.00 64.19 78 PRO A N 1
ATOM 596 C CA . PRO A 1 78 ? 1.305 17.213 -11.493 1.00 64.19 78 PRO A CA 1
ATOM 597 C C . PRO A 1 78 ? 2.756 17.405 -11.039 1.00 64.19 78 PRO A C 1
ATOM 599 O O . PRO A 1 78 ? 2.972 17.788 -9.863 1.00 64.19 78 PRO A O 1
#

Foldseek 3Di:
DPVVVVVVVVPDPDDDDDDDDPPDCVVVVVVVVVVVCVVCVVCVHRDPVRSVVVCVVPVVVPDDDDDPVSCCVPPVDD

Radius of gyration: 20.96 Å; chains: 1; bounding box: 36×41×58 Å

Secondary structure (DSSP, 8-state):
--HHHHTTTS--------------HHHHHHHHHHHHHHHHHHTT-SSHHHHHHHHHH-GGGT-----HHHHHHHT---

Sequence (78 aa):
DAESADLQALGAEGLETSVPARGSVRPVIHDMVRHLCSSISYGGARSLDELRRAFWADPDRYVVKLSPAARVESYERP

pLDDT: mean 88.76, std 13.87, range [51.16, 98.31]